Protein AF-A0A937UTB2-F1 (afdb_monomer)

Foldseek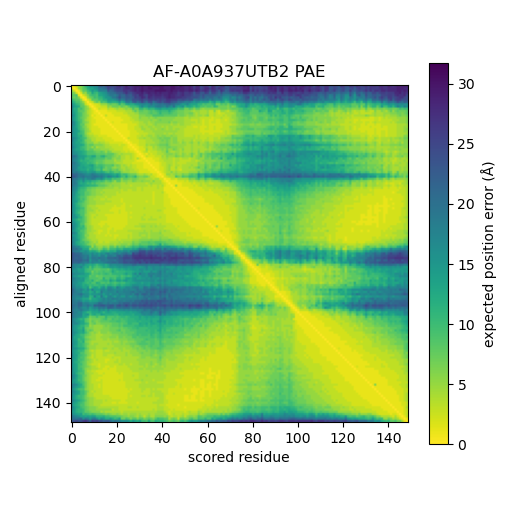 3Di:
DDDPVPVCPVVLLVVLVVLLVVLVVVVVVCVVLLVVCVVPPDPLSVLLVVLLVLLVVLSVQLVQLSCQLVPDDDPDPDDQCPDPVNVVPDDPCCSVPVDDPVVVVVSVVVVVVVVVVSNVRSVRSNVSNVVSSVSSVVSVVSSVVSRDD

Organism: NCBI:txid1836974

Mean predicted aligned error: 8.32 Å

Structure (mmCIF, N/CA/C/O backbone):
data_AF-A0A937UTB2-F1
#
_entry.id   AF-A0A937UTB2-F1
#
loop_
_atom_site.group_PDB
_atom_site.id
_atom_site.type_symbol
_atom_site.label_atom_id
_atom_site.label_alt_id
_atom_site.label_comp_id
_atom_site.label_asym_id
_atom_site.label_entity_id
_atom_site.label_seq_id
_atom_site.pdbx_PDB_ins_code
_atom_site.Cartn_x
_atom_site.Cartn_y
_atom_site.Cartn_z
_atom_site.occupancy
_atom_site.B_iso_or_equiv
_atom_site.auth_seq_id
_atom_site.auth_comp_id
_atom_site.auth_asym_id
_atom_site.auth_atom_id
_atom_site.pdbx_PDB_model_num
ATOM 1 N N . MET A 1 1 ? 5.999 21.153 -22.966 1.00 41.19 1 MET A N 1
ATOM 2 C CA . MET A 1 1 ? 5.443 21.098 -21.594 1.00 41.19 1 MET A CA 1
ATOM 3 C C . MET A 1 1 ? 4.933 19.689 -21.330 1.00 41.19 1 MET A C 1
ATOM 5 O O . MET A 1 1 ? 3.770 19.399 -21.570 1.00 41.19 1 MET A O 1
ATOM 9 N N . VAL A 1 2 ? 5.820 18.783 -20.927 1.00 47.12 2 VAL A N 1
ATOM 10 C CA . VAL A 1 2 ? 5.476 17.403 -20.556 1.00 47.12 2 VAL A CA 1
ATOM 11 C C . VAL A 1 2 ? 6.034 17.179 -19.151 1.00 47.12 2 VAL A C 1
ATOM 13 O O . VAL A 1 2 ? 7.143 17.617 -18.878 1.00 47.12 2 VAL A O 1
ATOM 16 N N . SER A 1 3 ? 5.262 16.497 -18.303 1.00 50.16 3 SER A N 1
ATOM 17 C CA . SER A 1 3 ? 5.629 16.004 -16.962 1.00 50.16 3 SER A CA 1
ATOM 18 C C . SER A 1 3 ? 5.428 16.936 -15.757 1.00 50.16 3 SER A C 1
ATOM 20 O O . SER A 1 3 ? 6.369 17.308 -15.080 1.00 50.16 3 SER A O 1
ATOM 22 N N . SER A 1 4 ? 4.175 17.240 -15.399 1.00 52.47 4 SER A N 1
ATOM 23 C CA . SER A 1 4 ? 3.817 17.479 -13.980 1.00 52.47 4 SER A CA 1
ATOM 24 C C . SER A 1 4 ? 3.006 16.327 -13.368 1.00 52.47 4 SER A C 1
ATOM 26 O O . SER A 1 4 ? 2.819 16.252 -12.156 1.00 52.47 4 SER A O 1
ATOM 28 N N . ARG A 1 5 ? 2.508 15.396 -14.199 1.00 49.31 5 ARG A N 1
ATOM 29 C CA . ARG A 1 5 ? 1.687 14.254 -13.751 1.00 49.31 5 ARG A CA 1
ATOM 30 C C . ARG A 1 5 ? 2.495 13.008 -13.393 1.00 49.31 5 ARG A C 1
ATOM 32 O O . ARG A 1 5 ? 1.978 12.192 -12.634 1.00 49.31 5 ARG A O 1
ATOM 39 N N . ILE A 1 6 ? 3.702 12.847 -13.940 1.00 47.97 6 ILE A N 1
ATOM 40 C CA . ILE A 1 6 ? 4.529 11.643 -13.745 1.00 47.97 6 ILE A CA 1
ATOM 41 C C . ILE A 1 6 ? 5.389 11.781 -12.478 1.00 47.97 6 ILE A C 1
ATOM 43 O O . ILE A 1 6 ? 5.439 10.842 -11.689 1.00 47.97 6 ILE A O 1
ATOM 47 N N . ASP A 1 7 ? 5.907 12.978 -12.192 1.00 52.69 7 ASP A N 1
ATOM 48 C CA . ASP A 1 7 ? 6.768 13.257 -11.025 1.00 52.69 7 ASP A CA 1
ATOM 49 C C . ASP A 1 7 ? 6.075 13.069 -9.664 1.00 52.69 7 ASP A C 1
ATOM 51 O O . ASP A 1 7 ? 6.722 12.963 -8.628 1.00 52.69 7 ASP A O 1
ATOM 55 N N . ASN A 1 8 ? 4.743 12.984 -9.641 1.00 62.59 8 ASN A N 1
ATOM 56 C CA . ASN A 1 8 ? 3.974 12.923 -8.400 1.00 62.59 8 ASN A CA 1
ATOM 57 C C . ASN A 1 8 ? 3.487 11.504 -8.044 1.00 62.59 8 ASN A C 1
ATOM 59 O O . ASN A 1 8 ? 2.707 11.335 -7.108 1.00 62.59 8 ASN A O 1
ATOM 63 N N . ALA A 1 9 ? 3.874 10.470 -8.801 1.00 64.31 9 ALA A N 1
ATOM 64 C CA . ALA A 1 9 ? 3.489 9.092 -8.482 1.00 64.31 9 ALA A CA 1
ATOM 65 C C . ALA A 1 9 ? 4.238 8.576 -7.243 1.00 64.31 9 ALA A C 1
ATOM 67 O O . ALA A 1 9 ? 3.599 8.123 -6.292 1.00 64.31 9 ALA A O 1
ATOM 68 N N . ASP A 1 10 ? 5.564 8.727 -7.215 1.00 73.12 10 ASP A N 1
ATOM 69 C CA . ASP A 1 10 ? 6.387 8.332 -6.066 1.00 73.12 10 ASP A CA 1
ATOM 70 C C . ASP A 1 10 ? 6.099 9.220 -4.842 1.00 73.12 10 ASP A C 1
ATOM 72 O O . ASP A 1 10 ? 6.013 8.723 -3.719 1.00 73.12 10 ASP A O 1
ATOM 76 N N . GLY A 1 11 ? 5.798 10.507 -5.063 1.00 77.88 11 GLY A N 1
ATOM 77 C CA . GLY A 1 11 ? 5.336 11.428 -4.018 1.00 77.88 11 GLY A CA 1
ATOM 78 C C . GLY A 1 11 ? 4.030 10.981 -3.350 1.00 77.88 11 GLY A C 1
ATOM 79 O O . GLY A 1 11 ? 3.950 10.926 -2.124 1.00 77.88 11 GLY A O 1
ATOM 80 N N . LYS A 1 12 ? 3.015 10.576 -4.128 1.00 81.94 12 LYS A N 1
ATOM 81 C CA . LYS A 1 12 ? 1.740 10.060 -3.585 1.00 81.94 12 LYS A CA 1
ATOM 82 C C . LYS A 1 12 ? 1.921 8.791 -2.759 1.00 81.94 12 LYS A C 1
ATOM 84 O O . LYS A 1 12 ? 1.250 8.627 -1.742 1.00 81.94 12 LYS A O 1
ATOM 89 N N . VAL A 1 13 ? 2.811 7.897 -3.190 1.00 83.75 13 VAL A N 1
ATOM 90 C CA . VAL A 1 13 ? 3.131 6.670 -2.449 1.00 83.75 13 VAL A CA 1
ATOM 91 C C . VAL A 1 13 ? 3.845 7.009 -1.138 1.00 83.75 13 VAL A C 1
ATOM 93 O O . VAL A 1 13 ? 3.484 6.459 -0.100 1.00 83.75 13 VAL A O 1
ATOM 96 N N . GLY A 1 14 ? 4.784 7.960 -1.159 1.00 85.62 14 GLY A N 1
ATOM 97 C CA . GLY A 1 14 ? 5.457 8.461 0.042 1.00 85.62 14 GLY A CA 1
ATOM 98 C C . GLY A 1 14 ? 4.496 9.109 1.043 1.00 85.62 14 GLY A C 1
ATOM 99 O O . GLY A 1 14 ? 4.521 8.767 2.223 1.00 85.62 14 GLY A O 1
ATOM 100 N N . ILE A 1 15 ? 3.591 9.975 0.571 1.00 88.81 15 ILE A N 1
ATOM 101 C CA . ILE A 1 15 ? 2.553 10.610 1.404 1.00 88.81 15 ILE A CA 1
ATOM 102 C C . ILE A 1 15 ? 1.642 9.553 2.034 1.00 88.81 15 ILE A C 1
ATOM 104 O O . ILE A 1 15 ? 1.356 9.623 3.228 1.00 88.81 15 ILE A O 1
ATOM 108 N N . LEU A 1 16 ? 1.210 8.552 1.259 1.00 89.50 16 LEU A N 1
ATOM 109 C CA . LEU A 1 16 ? 0.394 7.459 1.787 1.00 89.50 16 LEU A CA 1
ATOM 110 C C . LEU A 1 16 ? 1.158 6.654 2.847 1.00 89.50 16 LEU A C 1
ATOM 112 O O . LEU A 1 16 ? 0.596 6.346 3.892 1.00 89.50 16 LEU A O 1
ATOM 116 N N . GLY A 1 17 ? 2.439 6.357 2.615 1.00 90.25 17 GLY A N 1
ATOM 117 C CA . GLY A 1 17 ? 3.294 5.693 3.600 1.00 90.25 17 GLY A CA 1
ATOM 118 C C . GLY A 1 17 ? 3.397 6.474 4.912 1.00 90.25 17 GLY A C 1
ATOM 119 O O . GLY A 1 17 ? 3.204 5.899 5.981 1.00 90.25 17 GLY A O 1
ATOM 120 N N . ALA A 1 18 ? 3.616 7.789 4.835 1.00 91.31 18 ALA A N 1
ATOM 121 C CA . ALA A 1 18 ? 3.650 8.660 6.008 1.00 91.31 18 ALA A CA 1
ATOM 122 C C . ALA A 1 18 ? 2.305 8.676 6.755 1.00 91.31 18 ALA A C 1
ATOM 124 O O . ALA A 1 18 ? 2.277 8.544 7.977 1.00 91.31 18 ALA A O 1
ATOM 125 N N . ALA A 1 19 ? 1.185 8.763 6.032 1.00 90.56 19 ALA A N 1
ATOM 126 C CA . ALA A 1 19 ? -0.148 8.727 6.629 1.00 90.56 19 ALA A CA 1
ATOM 127 C C . ALA A 1 19 ? -0.420 7.404 7.368 1.00 90.56 19 ALA A C 1
ATOM 129 O O . ALA A 1 19 ? -0.928 7.423 8.488 1.00 90.56 19 ALA A O 1
ATOM 130 N N . LEU A 1 20 ? -0.042 6.259 6.786 1.00 90.56 20 LEU A N 1
ATOM 131 C CA . LEU A 1 20 ? -0.187 4.951 7.437 1.00 90.56 20 LEU A CA 1
ATOM 132 C C . LEU A 1 20 ? 0.692 4.832 8.692 1.00 90.56 20 LEU A C 1
ATOM 134 O O . LEU A 1 20 ? 0.248 4.268 9.691 1.00 90.56 20 LEU A O 1
ATOM 138 N N . ALA A 1 21 ? 1.907 5.388 8.668 1.00 90.12 21 ALA A N 1
ATOM 139 C CA . ALA A 1 21 ? 2.790 5.410 9.833 1.00 90.12 21 ALA A CA 1
ATOM 140 C C . ALA A 1 21 ? 2.202 6.248 10.981 1.00 90.12 21 ALA A C 1
ATOM 142 O O . A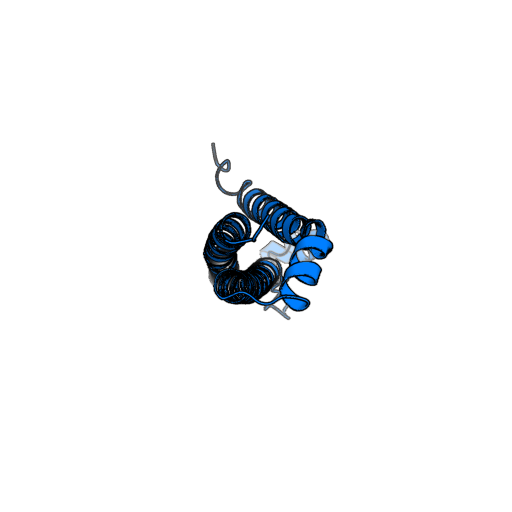LA A 1 21 ? 2.217 5.808 12.130 1.00 90.12 21 ALA A O 1
ATOM 143 N N . ILE A 1 22 ? 1.627 7.416 10.668 1.00 91.62 22 ILE A N 1
ATOM 144 C CA . ILE A 1 22 ? 0.931 8.257 11.651 1.00 91.62 22 ILE A CA 1
ATOM 145 C C . ILE A 1 22 ? -0.261 7.500 12.246 1.00 91.62 22 ILE A C 1
ATOM 147 O O . ILE A 1 22 ? -0.385 7.437 13.467 1.00 91.62 22 ILE A O 1
ATOM 151 N N . LEU A 1 23 ? -1.096 6.873 11.408 1.00 88.44 23 LEU A N 1
ATOM 152 C CA . LEU A 1 23 ? -2.236 6.074 11.870 1.00 88.44 23 LEU A CA 1
ATOM 153 C C . LEU A 1 23 ? -1.794 4.960 12.829 1.00 88.44 23 LEU A C 1
ATOM 155 O O . LEU A 1 23 ? -2.348 4.843 13.919 1.00 88.44 23 LEU A O 1
ATOM 159 N N . GLY A 1 24 ? -0.756 4.197 12.479 1.00 85.25 24 GLY A N 1
ATOM 160 C CA . GLY A 1 24 ? -0.199 3.176 13.371 1.00 85.25 24 GLY A CA 1
ATOM 161 C C . GLY A 1 24 ? 0.298 3.759 14.699 1.00 85.25 24 GLY A C 1
ATOM 162 O O . GLY A 1 24 ? -0.006 3.222 15.762 1.00 85.25 24 GLY A O 1
ATOM 163 N N . GLY A 1 25 ? 0.994 4.898 14.653 1.00 85.56 25 GLY A N 1
ATOM 164 C CA . GLY A 1 25 ? 1.480 5.594 15.845 1.00 85.56 25 GLY A CA 1
ATOM 165 C C . GLY A 1 25 ? 0.359 6.027 16.794 1.00 85.56 25 GLY A C 1
ATOM 166 O O . GLY A 1 25 ? 0.480 5.842 18.002 1.00 85.56 25 GLY A O 1
ATOM 167 N N . THR A 1 26 ? -0.760 6.536 16.264 1.00 82.12 26 THR A N 1
ATOM 168 C CA . THR A 1 26 ? -1.903 6.972 17.091 1.00 82.12 26 THR A CA 1
ATOM 169 C C . THR A 1 26 ? -2.575 5.840 17.870 1.00 82.12 26 THR A C 1
ATOM 171 O O . THR A 1 26 ? -3.132 6.079 18.935 1.00 82.12 26 THR A O 1
ATOM 174 N N . VAL A 1 27 ? -2.509 4.599 17.384 1.00 79.38 27 VAL A N 1
ATOM 175 C CA . VAL A 1 27 ? -3.046 3.439 18.113 1.00 79.38 27 VAL A CA 1
ATOM 176 C C . VAL A 1 27 ? -2.123 3.058 19.270 1.00 79.38 27 VAL A C 1
ATOM 178 O O . VAL A 1 27 ? -2.589 2.745 20.362 1.00 79.38 27 VAL A O 1
ATOM 181 N N . VAL A 1 28 ? -0.806 3.140 19.062 1.00 84.12 28 VAL A N 1
ATOM 182 C CA . VAL A 1 28 ? 0.197 2.826 20.093 1.00 84.12 28 VAL A CA 1
ATOM 183 C C . VAL A 1 28 ? 0.113 3.798 21.273 1.00 84.12 28 VAL A C 1
ATOM 185 O O . VAL A 1 28 ? 0.256 3.389 22.426 1.00 84.12 28 VAL A O 1
ATOM 188 N N . THR A 1 29 ? -0.184 5.077 21.027 1.00 86.12 29 THR A N 1
ATOM 189 C CA . THR A 1 29 ? -0.340 6.055 22.118 1.00 86.12 29 THR A CA 1
ATOM 190 C C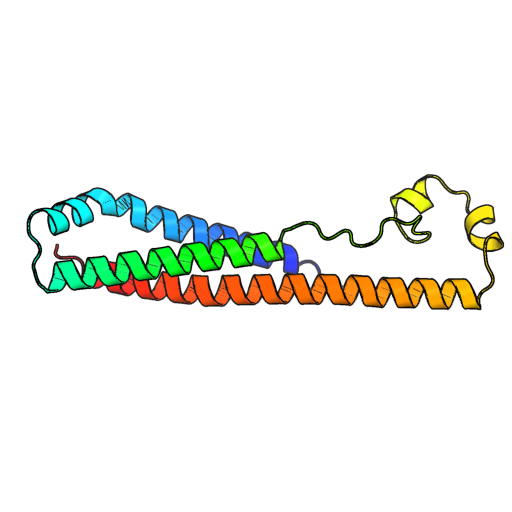 . THR A 1 29 ? -1.542 5.759 23.018 1.00 86.12 29 THR A C 1
ATOM 192 O O . THR A 1 29 ? -1.534 6.159 24.178 1.00 86.12 29 THR A O 1
ATOM 195 N N . LYS A 1 30 ? -2.530 4.995 22.536 1.00 83.31 30 LYS A N 1
ATOM 196 C CA . LYS A 1 30 ? -3.740 4.596 23.272 1.00 83.31 30 LYS A CA 1
ATOM 197 C C . LYS A 1 30 ? -3.603 3.290 24.067 1.00 83.31 30 LYS A C 1
ATOM 199 O O . LYS A 1 30 ? -4.594 2.806 24.607 1.00 83.31 30 LYS A O 1
ATOM 204 N N . HIS A 1 31 ? -2.396 2.726 24.182 1.00 82.88 31 HIS A N 1
ATOM 205 C CA . HIS A 1 31 ? -2.167 1.428 24.836 1.00 82.88 31 HIS A CA 1
ATOM 206 C C . HIS A 1 31 ? -2.730 1.331 26.267 1.00 82.88 31 HIS A C 1
ATOM 208 O O . HIS A 1 31 ? -3.331 0.316 26.603 1.00 82.88 31 HIS A O 1
ATOM 214 N N . GLY A 1 32 ? -2.591 2.377 27.091 1.0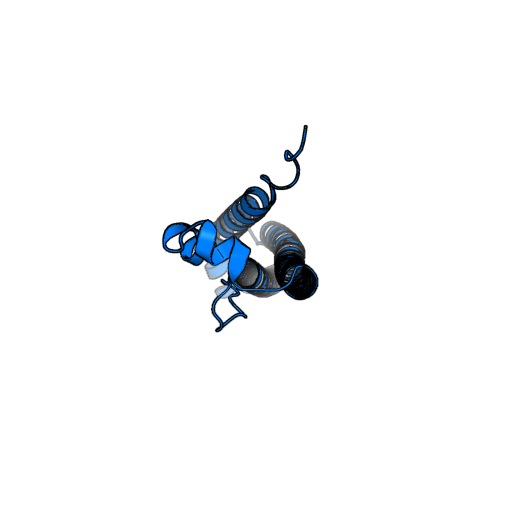0 81.44 32 GLY A N 1
ATOM 215 C CA . GLY A 1 32 ? -3.073 2.360 28.477 1.00 81.44 32 GLY A CA 1
ATOM 216 C C . GLY A 1 32 ? -4.601 2.323 28.588 1.00 81.44 32 GLY A C 1
ATOM 217 O O . GLY A 1 32 ? -5.149 1.606 29.419 1.00 81.44 32 GLY A O 1
ATOM 218 N N . GLU A 1 33 ? -5.299 3.039 27.703 1.00 81.81 33 GLU A N 1
ATOM 219 C CA . GLU A 1 33 ? -6.767 3.034 27.643 1.00 81.81 33 GLU A CA 1
ATOM 220 C C . GLU A 1 33 ? -7.287 1.671 27.139 1.00 81.81 33 GLU A C 1
ATOM 222 O O . GLU A 1 33 ? -8.280 1.146 27.637 1.00 81.81 33 GLU A O 1
ATOM 227 N N . VAL A 1 34 ? -6.568 1.041 26.203 1.00 83.12 34 VAL A N 1
ATOM 228 C CA . VAL A 1 34 ? -6.858 -0.328 25.748 1.00 83.12 34 VAL A CA 1
ATOM 229 C C . VAL A 1 34 ? -6.660 -1.341 26.877 1.00 83.12 34 VAL A C 1
ATOM 231 O O . VAL A 1 34 ? -7.502 -2.218 27.066 1.00 83.12 34 VAL A O 1
ATOM 234 N N . GLU A 1 35 ? -5.585 -1.218 27.657 1.00 84.38 35 GLU A N 1
ATOM 235 C CA . GLU A 1 35 ? -5.326 -2.091 28.805 1.00 84.38 35 GLU A CA 1
ATOM 236 C C . GLU A 1 35 ? -6.424 -1.971 29.873 1.00 84.38 35 GLU A C 1
ATOM 238 O O . GLU A 1 35 ? -6.850 -2.979 30.437 1.00 84.38 35 GLU A O 1
ATOM 243 N N . ALA A 1 36 ? -6.942 -0.761 30.104 1.00 81.44 36 ALA A N 1
ATOM 244 C CA . ALA A 1 36 ? -8.066 -0.539 31.009 1.00 81.44 36 ALA A CA 1
ATOM 245 C C . ALA A 1 36 ? -9.335 -1.279 30.548 1.00 81.44 36 ALA A C 1
ATOM 247 O O . ALA A 1 36 ? -9.984 -1.944 31.355 1.00 81.44 36 ALA A O 1
ATOM 248 N N . VAL A 1 37 ? -9.642 -1.254 29.245 1.00 84.88 37 VAL A N 1
ATOM 249 C CA . VAL A 1 37 ? -10.781 -1.989 28.666 1.00 84.88 37 VAL A CA 1
ATOM 250 C C . VAL A 1 37 ? -10.630 -3.506 28.811 1.00 84.88 37 VAL A C 1
ATOM 252 O O . VAL A 1 37 ? -11.620 -4.205 29.012 1.00 84.88 37 VAL A O 1
ATOM 255 N N . PHE A 1 38 ? -9.406 -4.035 28.736 1.00 83.25 38 PHE A N 1
ATOM 256 C CA . PHE A 1 38 ? -9.161 -5.460 28.975 1.00 83.25 38 PHE A CA 1
ATOM 257 C C . PHE A 1 38 ? -9.390 -5.875 30.433 1.00 83.25 38 PHE A C 1
ATOM 259 O O . PHE A 1 38 ? -9.730 -7.032 30.681 1.00 83.25 38 PHE A O 1
ATOM 266 N N . ARG A 1 39 ? -9.201 -4.959 31.391 1.00 83.69 39 ARG A N 1
ATOM 267 C CA . ARG A 1 39 ? -9.412 -5.225 32.823 1.00 83.69 39 ARG A CA 1
ATOM 268 C C . ARG A 1 39 ? -10.887 -5.169 33.221 1.00 83.69 39 ARG A C 1
ATOM 270 O O . ARG A 1 39 ? -11.290 -5.964 34.063 1.00 83.69 39 ARG A O 1
ATOM 277 N N . ASP A 1 40 ? -11.671 -4.279 32.613 1.00 80.94 40 ASP A N 1
ATOM 278 C CA . ASP A 1 40 ? -13.119 -4.176 32.841 1.00 80.94 40 ASP A CA 1
ATOM 279 C C . ASP A 1 40 ? -13.897 -4.060 31.512 1.00 80.94 40 ASP A C 1
ATOM 281 O O . ASP A 1 40 ? -14.184 -2.959 31.019 1.00 80.94 40 ASP A O 1
ATOM 285 N N . PRO A 1 41 ? -14.206 -5.202 30.869 1.00 78.38 41 PRO A N 1
ATOM 286 C CA . PRO A 1 41 ? -14.813 -5.208 29.548 1.00 78.38 41 PRO A CA 1
ATOM 287 C C . PRO A 1 41 ? -16.325 -4.948 29.618 1.00 78.38 41 PRO A C 1
ATOM 289 O O . PRO A 1 41 ? -17.146 -5.864 29.659 1.00 78.38 41 PRO A O 1
ATOM 292 N N . GLY A 1 42 ? -16.716 -3.677 29.529 1.00 85.19 42 GLY A N 1
ATOM 293 C CA . GLY A 1 42 ? -18.089 -3.294 29.182 1.00 85.19 42 GLY A CA 1
ATOM 294 C C . GLY A 1 42 ? -18.414 -3.554 27.701 1.00 85.19 42 GLY A C 1
ATOM 295 O O . GLY A 1 42 ? -17.520 -3.607 26.857 1.00 85.19 42 GLY A O 1
ATOM 296 N N . VAL A 1 43 ? -19.703 -3.629 27.334 1.00 86.25 43 VAL A N 1
ATOM 297 C CA . VAL A 1 43 ? -20.163 -3.837 25.934 1.00 86.25 43 VAL A CA 1
ATOM 298 C C . VAL A 1 43 ? -19.532 -2.832 24.961 1.00 86.25 43 VAL A C 1
ATOM 300 O O . VAL A 1 43 ? -19.099 -3.189 23.866 1.00 86.25 43 VAL A O 1
ATOM 303 N N . ARG A 1 44 ? -19.430 -1.568 25.385 1.00 85.38 44 ARG A N 1
ATOM 304 C CA . ARG A 1 44 ? -18.782 -0.494 24.623 1.00 85.38 44 ARG A CA 1
ATOM 305 C C . ARG A 1 44 ? -17.274 -0.727 24.452 1.00 85.38 44 ARG A C 1
ATOM 307 O O . ARG A 1 44 ? -16.745 -0.481 23.373 1.00 85.38 44 ARG A O 1
ATOM 314 N N . GLY A 1 45 ? -16.607 -1.248 25.481 1.00 85.94 45 GLY A N 1
ATOM 315 C CA . GLY A 1 45 ? -15.195 -1.622 25.434 1.00 85.94 45 GLY A CA 1
ATOM 316 C C . GLY A 1 45 ? -14.931 -2.788 24.479 1.00 85.94 45 GLY A C 1
ATOM 317 O O . GLY A 1 45 ? -14.036 -2.707 23.641 1.00 85.94 45 GLY A O 1
ATOM 318 N N . ILE A 1 46 ? -15.774 -3.825 24.515 1.00 87.81 46 ILE A N 1
ATOM 319 C CA . ILE A 1 46 ? -15.703 -4.951 23.569 1.00 87.81 46 ILE A CA 1
ATOM 320 C C . ILE A 1 46 ? -15.871 -4.451 22.129 1.00 87.81 46 ILE A C 1
ATOM 322 O O . ILE A 1 46 ? -15.081 -4.812 21.257 1.00 87.81 46 ILE A O 1
ATOM 326 N N . ALA A 1 47 ? -16.855 -3.580 21.872 1.00 89.12 47 ALA A N 1
ATOM 327 C CA . ALA A 1 47 ? -17.046 -2.989 20.549 1.00 89.12 47 ALA A CA 1
ATOM 328 C C . ALA A 1 47 ? -15.805 -2.202 20.091 1.00 89.12 47 ALA A C 1
ATOM 330 O O . ALA A 1 47 ? -15.358 -2.368 18.956 1.00 89.12 47 ALA A O 1
ATOM 331 N N . ALA A 1 48 ? -15.202 -1.408 20.982 1.00 88.62 48 ALA A N 1
ATOM 332 C CA . ALA A 1 48 ? -13.975 -0.675 20.691 1.00 88.62 48 ALA A CA 1
ATOM 333 C C . ALA A 1 48 ? -12.816 -1.616 20.318 1.00 88.62 48 ALA A C 1
ATOM 335 O O . ALA A 1 48 ? -12.147 -1.389 19.310 1.00 88.62 48 ALA A O 1
ATOM 336 N N . LEU A 1 49 ? -12.617 -2.714 21.056 1.00 88.81 49 LEU A N 1
ATOM 337 C CA . LEU A 1 49 ? -11.589 -3.713 20.742 1.00 88.81 49 LEU A CA 1
ATOM 338 C C . LEU A 1 49 ? -11.808 -4.370 19.373 1.00 88.81 49 LEU A C 1
ATOM 340 O O . LEU A 1 49 ? -10.846 -4.577 18.634 1.00 88.81 49 LEU A O 1
ATOM 344 N N . VAL A 1 50 ? -13.060 -4.653 19.000 1.00 91.94 50 VAL A N 1
ATOM 345 C CA . VAL A 1 50 ? -13.392 -5.191 17.671 1.00 91.94 50 VAL A CA 1
ATOM 346 C C . VAL A 1 50 ? -13.023 -4.194 16.570 1.00 91.94 50 VAL A C 1
ATOM 348 O O . VAL A 1 50 ? -12.387 -4.581 15.587 1.00 91.94 50 VAL A O 1
ATOM 351 N N . PHE A 1 51 ? -13.354 -2.909 16.734 1.00 92.12 51 PHE A N 1
ATOM 352 C CA . PHE A 1 51 ? -12.969 -1.872 15.771 1.00 92.12 51 PHE A CA 1
ATOM 353 C C . PHE A 1 51 ? -11.453 -1.670 15.702 1.00 92.12 51 PHE A C 1
ATOM 355 O O . PHE A 1 51 ? -10.917 -1.522 14.604 1.00 92.12 51 PHE A O 1
ATOM 362 N N . ALA A 1 52 ? -10.752 -1.731 16.837 1.00 90.06 52 ALA A N 1
ATOM 363 C CA . ALA A 1 52 ? -9.293 -1.671 16.879 1.00 90.06 52 ALA A CA 1
ATOM 364 C C . ALA A 1 52 ? -8.665 -2.845 16.118 1.00 90.06 52 ALA A C 1
ATOM 366 O O . ALA A 1 52 ? -7.818 -2.636 15.250 1.00 90.06 52 ALA A O 1
ATOM 367 N N . ALA A 1 53 ? -9.114 -4.073 16.387 1.00 91.38 53 ALA A N 1
ATOM 368 C CA . ALA A 1 53 ? -8.621 -5.271 15.717 1.00 91.38 53 ALA A CA 1
ATOM 369 C C . ALA A 1 53 ? -8.884 -5.220 14.204 1.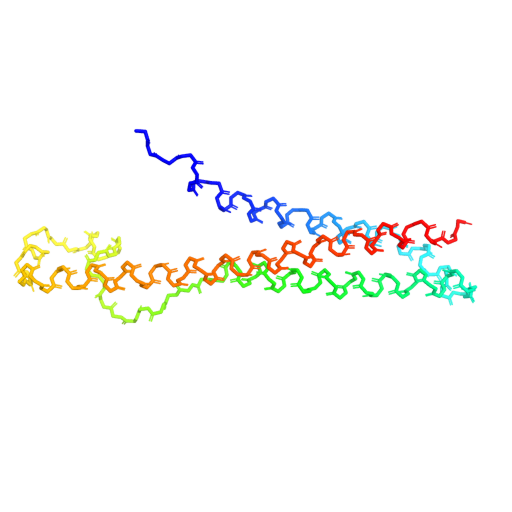00 91.38 53 ALA A C 1
ATOM 371 O O . ALA A 1 53 ? -7.974 -5.453 13.407 1.00 91.38 53 ALA A O 1
ATOM 372 N N . ALA A 1 54 ? -10.099 -4.843 13.794 1.00 94.88 54 ALA A N 1
ATOM 373 C CA . ALA A 1 54 ? -10.439 -4.664 12.386 1.00 94.88 54 ALA A CA 1
ATOM 374 C C . ALA A 1 54 ? -9.585 -3.567 11.723 1.00 94.88 54 ALA A C 1
ATOM 376 O O . ALA A 1 54 ? -9.099 -3.751 10.605 1.00 94.88 54 ALA A O 1
ATOM 377 N N . GLY A 1 55 ? -9.361 -2.447 12.419 1.00 93.31 55 GLY A N 1
ATOM 378 C CA . GLY A 1 55 ? -8.511 -1.349 11.960 1.00 93.31 55 GLY A CA 1
ATOM 379 C C . GLY A 1 55 ? -7.061 -1.786 11.763 1.00 93.31 55 GLY A C 1
ATOM 380 O O . GLY A 1 55 ? -6.465 -1.477 10.733 1.00 93.31 55 GLY A O 1
ATOM 381 N N . MET A 1 56 ? -6.518 -2.585 12.685 1.00 92.69 56 MET A N 1
ATOM 382 C CA . MET A 1 56 ? -5.174 -3.161 12.575 1.00 92.69 56 MET A CA 1
ATOM 383 C C . MET A 1 56 ? -5.052 -4.116 11.386 1.00 92.69 56 MET A C 1
ATOM 385 O O . MET A 1 56 ? -4.076 -4.045 10.641 1.00 92.69 56 MET A O 1
ATOM 389 N N . VAL A 1 57 ? -6.054 -4.967 11.149 1.00 95.50 57 VAL A N 1
ATOM 390 C CA . VAL A 1 57 ? -6.083 -5.835 9.961 1.00 95.50 57 VAL A CA 1
ATOM 391 C C . VAL A 1 57 ? -6.096 -4.995 8.682 1.00 95.50 57 VAL A C 1
ATOM 393 O O . VAL A 1 57 ? -5.299 -5.245 7.776 1.00 95.50 57 VAL A O 1
ATOM 396 N N . ALA A 1 58 ? -6.943 -3.966 8.612 1.00 94.50 58 ALA A N 1
ATOM 397 C CA . ALA A 1 58 ? -6.992 -3.059 7.470 1.00 94.50 58 ALA A CA 1
ATOM 398 C C . ALA A 1 58 ? -5.658 -2.316 7.264 1.00 94.50 58 ALA A C 1
ATOM 400 O O . ALA A 1 58 ? -5.192 -2.196 6.130 1.00 94.50 58 ALA A O 1
ATOM 401 N N . LEU A 1 59 ? -4.996 -1.893 8.344 1.00 92.94 59 LEU A N 1
ATOM 402 C CA . LEU A 1 59 ? -3.679 -1.256 8.302 1.00 92.94 59 LEU A CA 1
ATOM 403 C C . LEU A 1 59 ? -2.607 -2.211 7.749 1.00 92.94 59 LEU A C 1
ATOM 405 O O . LEU A 1 59 ? -1.823 -1.821 6.883 1.00 92.94 59 LEU A O 1
ATOM 409 N N . CYS A 1 60 ? -2.613 -3.480 8.168 1.00 94.94 60 CYS A N 1
ATOM 410 C CA . CYS A 1 60 ? -1.728 -4.513 7.625 1.00 94.94 60 CYS A CA 1
ATOM 411 C C . CYS A 1 60 ? -1.968 -4.747 6.127 1.00 94.94 60 CYS A C 1
ATOM 413 O O . CYS A 1 60 ? -1.015 -4.782 5.346 1.00 94.94 60 CYS A O 1
ATOM 415 N N . VAL A 1 61 ? -3.232 -4.846 5.696 1.00 96.19 61 VAL A N 1
ATOM 416 C CA . VAL A 1 61 ? -3.585 -4.956 4.269 1.00 96.19 61 VAL A CA 1
ATOM 417 C C . VAL A 1 61 ? -3.092 -3.731 3.494 1.00 96.19 61 VAL A C 1
ATOM 419 O O . VAL A 1 61 ? -2.573 -3.872 2.383 1.00 96.19 61 VAL A O 1
ATOM 422 N N . ALA A 1 62 ? -3.186 -2.537 4.086 1.00 93.81 62 ALA A N 1
ATOM 423 C CA . ALA A 1 62 ? -2.673 -1.318 3.479 1.00 93.81 62 ALA A CA 1
ATOM 424 C C . ALA A 1 62 ? -1.148 -1.373 3.294 1.00 93.81 62 ALA A C 1
ATOM 426 O O . ALA A 1 62 ? -0.645 -1.059 2.213 1.00 93.81 62 ALA A O 1
ATOM 427 N N . GLY A 1 63 ? -0.428 -1.859 4.310 1.00 91.81 63 GLY A N 1
ATOM 428 C CA . GLY A 1 63 ? 1.013 -2.104 4.262 1.00 91.81 63 GLY A CA 1
ATOM 429 C C . GLY A 1 63 ? 1.416 -3.102 3.172 1.00 91.81 63 GLY A C 1
ATOM 430 O O . GLY A 1 63 ? 2.345 -2.838 2.410 1.00 91.81 63 GLY A O 1
ATOM 431 N N . VAL A 1 64 ? 0.677 -4.206 3.017 1.00 94.00 64 VAL A N 1
ATOM 432 C CA . VAL A 1 64 ? 0.900 -5.187 1.936 1.00 94.00 64 VAL A CA 1
ATOM 433 C C . VAL A 1 64 ? 0.675 -4.560 0.557 1.00 94.00 64 VAL A C 1
ATOM 435 O O . VAL A 1 64 ? 1.461 -4.793 -0.368 1.00 94.00 64 VAL A O 1
ATOM 438 N N . GLY A 1 65 ? -0.371 -3.743 0.405 1.00 91.50 65 GLY A N 1
ATOM 439 C CA . GLY A 1 65 ? -0.620 -2.983 -0.820 1.00 91.50 65 GLY A CA 1
ATOM 440 C C . GLY A 1 65 ? 0.523 -2.020 -1.143 1.00 91.50 65 GLY A C 1
ATOM 441 O O . GLY A 1 65 ? 1.000 -1.982 -2.280 1.00 91.50 65 GLY A O 1
ATOM 442 N N . LEU A 1 66 ? 1.021 -1.306 -0.129 1.00 91.44 66 LEU A N 1
ATOM 443 C CA . LEU A 1 66 ? 2.109 -0.342 -0.266 1.00 91.44 66 LEU A CA 1
ATOM 444 C C . LEU A 1 66 ? 3.420 -1.036 -0.647 1.00 91.44 66 LEU A C 1
ATOM 446 O O . LEU A 1 66 ? 4.070 -0.646 -1.616 1.00 91.44 66 LEU A O 1
ATOM 450 N N . TYR A 1 67 ? 3.763 -2.124 0.043 1.00 91.50 67 TYR A N 1
ATOM 451 C CA . TYR A 1 67 ? 4.909 -2.960 -0.305 1.00 91.50 67 TYR A CA 1
ATOM 452 C C . TYR A 1 67 ? 4.791 -3.488 -1.737 1.00 91.50 67 TYR A C 1
ATOM 454 O O . TYR A 1 67 ? 5.739 -3.413 -2.515 1.00 91.50 67 TYR A O 1
ATOM 462 N N . SER A 1 68 ? 3.606 -3.956 -2.134 1.00 88.62 68 SER A N 1
ATOM 463 C CA . SER A 1 68 ? 3.359 -4.415 -3.501 1.00 88.62 68 SER A CA 1
ATOM 464 C C . SER A 1 68 ? 3.528 -3.296 -4.530 1.00 88.62 68 SER A C 1
ATOM 466 O O . SER A 1 68 ? 3.968 -3.569 -5.647 1.00 88.62 68 SER A O 1
ATOM 468 N N . ALA A 1 69 ? 3.214 -2.045 -4.195 1.00 87.69 69 ALA A N 1
ATOM 469 C CA . ALA A 1 69 ? 3.454 -0.901 -5.073 1.00 87.69 69 ALA A CA 1
ATOM 470 C C . ALA A 1 69 ? 4.954 -0.576 -5.211 1.00 87.69 69 ALA A C 1
ATOM 472 O O . ALA A 1 69 ? 5.410 -0.243 -6.305 1.00 87.69 69 ALA A O 1
ATOM 473 N N . LEU A 1 70 ? 5.721 -0.733 -4.129 1.00 86.62 70 LEU A N 1
ATOM 474 C CA . LEU A 1 70 ? 7.143 -0.382 -4.059 1.00 86.62 70 LEU A CA 1
ATOM 475 C C . LEU A 1 70 ? 8.091 -1.499 -4.506 1.00 86.62 70 LEU A C 1
ATOM 477 O O . LEU A 1 70 ? 9.201 -1.207 -4.949 1.00 86.62 70 LEU A O 1
ATOM 481 N N . LYS A 1 71 ? 7.670 -2.767 -4.418 1.00 87.44 71 LYS A N 1
ATOM 482 C CA . LYS A 1 71 ? 8.513 -3.925 -4.733 1.00 87.44 71 LYS A CA 1
ATOM 483 C C . LYS A 1 71 ? 9.139 -3.770 -6.130 1.00 87.44 71 LYS A C 1
ATOM 485 O O . LYS A 1 71 ? 8.386 -3.672 -7.113 1.00 87.44 71 LYS A O 1
ATOM 490 N N . PRO A 1 72 ? 10.484 -3.797 -6.239 1.00 78.94 72 PRO A N 1
ATOM 491 C CA . PRO A 1 72 ? 11.169 -3.789 -7.523 1.00 78.94 72 PRO A CA 1
ATOM 492 C C . PRO A 1 72 ? 10.681 -4.947 -8.394 1.00 78.94 72 PRO A C 1
ATOM 494 O O . PRO A 1 72 ? 10.608 -6.094 -7.951 1.00 78.94 72 PRO A O 1
ATOM 497 N N . ARG A 1 73 ? 10.307 -4.640 -9.637 1.00 78.00 73 ARG A N 1
ATOM 498 C CA . ARG A 1 73 ? 9.902 -5.630 -10.637 1.00 78.00 73 ARG A CA 1
ATOM 499 C C . ARG A 1 73 ? 10.855 -5.519 -11.812 1.00 78.00 73 ARG A C 1
ATOM 501 O O . ARG A 1 73 ? 10.739 -4.595 -12.608 1.00 78.00 73 ARG A O 1
ATOM 508 N N . THR A 1 74 ? 11.776 -6.465 -11.909 1.00 66.19 74 THR A N 1
ATOM 509 C CA . THR A 1 74 ? 12.693 -6.614 -13.042 1.00 66.19 74 THR A CA 1
ATOM 510 C C . THR A 1 74 ? 12.400 -7.952 -13.719 1.00 66.19 74 THR A C 1
ATOM 512 O O . THR A 1 74 ? 13.071 -8.942 -13.440 1.00 66.19 74 THR A O 1
ATOM 515 N N . PRO A 1 75 ? 11.351 -8.036 -14.558 1.00 61.84 75 PRO A N 1
ATOM 516 C CA . PRO A 1 75 ? 11.001 -9.291 -15.223 1.00 61.84 75 PRO A CA 1
ATOM 517 C C . PRO A 1 75 ? 12.033 -9.710 -16.285 1.00 61.84 75 PRO A C 1
ATOM 519 O O . PRO A 1 75 ? 12.084 -10.878 -16.658 1.00 61.84 75 PRO A O 1
ATOM 522 N N . TYR A 1 76 ? 12.870 -8.786 -16.763 1.00 58.22 76 TYR A N 1
ATOM 523 C CA . TYR A 1 76 ? 13.784 -9.040 -17.871 1.00 58.22 76 TYR A CA 1
ATOM 524 C C . TYR A 1 76 ? 15.155 -9.528 -17.380 1.00 58.22 76 TYR A C 1
ATOM 526 O O . TYR A 1 76 ? 15.883 -8.781 -16.733 1.00 58.22 76 TYR A O 1
ATOM 534 N N . HIS A 1 77 ? 15.495 -10.777 -17.709 1.00 58.25 77 HIS A N 1
ATOM 535 C CA . HIS A 1 77 ? 16.799 -11.403 -17.430 1.00 58.25 77 HIS A CA 1
ATOM 536 C C . HIS A 1 77 ? 17.740 -11.383 -18.653 1.00 58.25 77 HIS A C 1
ATOM 538 O O . HIS A 1 77 ? 18.803 -11.995 -18.632 1.00 58.25 77 HIS A O 1
ATOM 544 N N . GLY A 1 78 ? 17.349 -10.698 -19.734 1.00 61.94 78 GLY A N 1
ATOM 545 C CA . GLY A 1 78 ? 18.156 -10.538 -20.943 1.00 61.94 78 GLY A CA 1
ATOM 546 C C . GLY A 1 78 ? 18.934 -9.220 -20.979 1.00 61.94 78 GLY A C 1
ATOM 547 O O . GLY A 1 78 ? 18.718 -8.309 -20.179 1.00 61.94 78 GLY A O 1
ATOM 548 N N . ARG A 1 79 ? 19.810 -9.084 -21.976 1.00 64.94 79 ARG A N 1
ATOM 549 C CA . ARG A 1 79 ? 20.482 -7.821 -22.310 1.00 64.94 79 ARG A CA 1
ATOM 550 C C . ARG A 1 79 ? 19.435 -6.871 -22.919 1.00 64.94 79 ARG A C 1
ATOM 552 O O . ARG A 1 79 ? 18.873 -7.184 -23.962 1.00 64.94 79 ARG A O 1
ATOM 559 N N . ASN A 1 80 ? 19.090 -5.780 -22.233 1.00 72.88 80 ASN A N 1
ATOM 560 C CA . ASN A 1 80 ? 18.132 -4.780 -22.722 1.00 72.88 80 ASN A CA 1
ATOM 561 C C . ASN A 1 80 ? 18.908 -3.655 -23.418 1.00 72.88 80 ASN A C 1
ATOM 563 O O . ASN A 1 80 ? 19.603 -2.907 -22.738 1.00 72.88 80 ASN A O 1
ATOM 567 N N . ARG A 1 81 ? 18.754 -3.491 -24.740 1.00 77.31 81 ARG A N 1
ATOM 568 C CA . ARG A 1 81 ? 19.525 -2.478 -25.482 1.00 77.31 81 ARG A CA 1
ATOM 569 C C . ARG A 1 81 ? 19.140 -1.025 -25.188 1.00 77.31 81 ARG A C 1
ATOM 571 O O . ARG A 1 81 ? 19.895 -0.110 -25.490 1.00 77.31 81 ARG A O 1
ATOM 578 N N . PHE A 1 82 ? 17.959 -0.812 -24.620 1.00 79.88 82 PHE A N 1
ATOM 579 C CA . PHE A 1 82 ? 17.440 0.499 -24.240 1.00 79.88 82 PHE A CA 1
ATOM 580 C C . PHE A 1 82 ? 17.583 0.769 -22.733 1.00 79.88 82 PHE A C 1
ATOM 582 O O . PHE A 1 82 ? 17.108 1.797 -22.250 1.00 79.88 82 PHE A O 1
ATOM 589 N N . SER A 1 83 ? 18.215 -0.124 -21.957 1.00 80.75 83 SER A N 1
ATOM 590 C CA . SER A 1 83 ? 18.479 0.154 -20.544 1.00 80.75 83 SER A CA 1
ATOM 591 C C . SER A 1 83 ? 19.656 1.111 -20.389 1.00 80.75 83 SER A C 1
ATOM 593 O O . SER A 1 83 ? 20.641 1.044 -21.123 1.00 80.75 83 SER A O 1
ATOM 595 N N . PHE A 1 84 ? 19.588 1.960 -19.363 1.00 80.19 84 PHE A N 1
ATOM 596 C CA . PHE A 1 84 ? 20.673 2.882 -19.021 1.00 80.19 84 PHE A CA 1
ATOM 597 C C . PHE A 1 84 ? 22.012 2.155 -18.835 1.00 80.19 84 PHE A C 1
ATOM 599 O O . PHE A 1 84 ? 23.033 2.595 -19.346 1.00 80.19 84 PHE A O 1
ATOM 606 N N . SER A 1 85 ? 21.994 1.002 -18.162 1.00 80.81 85 SER A N 1
ATOM 607 C CA . SER A 1 85 ? 23.187 0.183 -17.935 1.00 80.81 85 SER A CA 1
ATOM 608 C C . SER A 1 85 ? 23.839 -0.324 -19.220 1.00 80.81 85 SER A C 1
ATOM 610 O O . SER A 1 85 ? 25.055 -0.447 -19.256 1.00 80.81 85 SER A O 1
ATOM 612 N N . TYR A 1 86 ? 23.055 -0.619 -20.259 1.00 81.62 86 TYR A N 1
ATOM 613 C CA . TYR A 1 86 ? 23.579 -1.067 -21.544 1.00 81.62 86 TYR A CA 1
ATOM 614 C C . TYR A 1 86 ? 24.125 0.115 -22.347 1.00 81.62 86 TYR A C 1
ATOM 616 O O . TYR A 1 86 ? 25.269 0.091 -22.784 1.00 81.62 86 TYR A O 1
ATOM 624 N N . LEU A 1 87 ? 23.349 1.196 -22.453 1.00 83.31 87 LEU A N 1
ATOM 625 C CA . LEU A 1 87 ? 23.755 2.405 -23.176 1.00 83.31 87 LEU A CA 1
ATOM 626 C C . LEU A 1 87 ? 24.991 3.086 -22.570 1.00 83.31 87 LEU A C 1
ATOM 628 O O . LEU A 1 87 ? 25.738 3.737 -23.288 1.00 83.31 87 LEU A O 1
ATOM 632 N N . ALA A 1 88 ? 25.225 2.931 -21.265 1.00 85.38 88 ALA A N 1
ATOM 633 C CA . ALA A 1 88 ? 26.391 3.494 -20.589 1.00 85.38 88 ALA A CA 1
ATOM 634 C C . ALA A 1 88 ? 27.716 2.795 -20.946 1.00 85.38 88 ALA A C 1
ATOM 636 O O . ALA A 1 88 ? 28.776 3.389 -20.765 1.00 85.38 88 ALA A O 1
ATOM 637 N N . VAL A 1 89 ? 27.673 1.541 -21.414 1.00 85.50 89 VAL A N 1
ATOM 638 C CA . VAL A 1 89 ? 28.873 0.722 -21.684 1.00 85.50 89 VAL A CA 1
ATOM 639 C C . VAL A 1 89 ? 29.020 0.319 -23.152 1.00 85.50 89 VAL A C 1
ATOM 641 O O . VAL A 1 89 ? 30.052 -0.229 -23.528 1.00 85.50 89 VAL A O 1
ATOM 644 N N . THR A 1 90 ? 28.004 0.569 -23.980 1.00 83.62 90 THR A N 1
ATOM 645 C CA . THR A 1 90 ? 27.970 0.201 -25.401 1.00 83.62 90 THR A CA 1
ATOM 646 C C . THR A 1 90 ? 28.187 1.431 -26.285 1.00 83.62 90 THR A C 1
ATOM 648 O O . THR A 1 90 ? 27.598 2.485 -26.056 1.00 83.62 90 THR A O 1
ATOM 651 N N . SER A 1 91 ? 29.034 1.299 -27.311 1.00 84.06 91 SER A N 1
ATOM 652 C CA . SER A 1 91 ? 29.311 2.385 -28.263 1.00 84.06 91 SER A CA 1
ATOM 653 C C . SER A 1 91 ? 28.115 2.667 -29.184 1.00 84.06 91 SER A C 1
ATOM 655 O O . SER A 1 91 ? 27.331 1.769 -29.488 1.00 84.06 91 SER A O 1
ATOM 657 N N . LEU A 1 92 ? 27.973 3.909 -29.663 1.00 79.25 92 LEU A N 1
ATOM 658 C CA . LEU A 1 92 ? 26.846 4.302 -30.522 1.00 79.25 92 LEU A CA 1
ATOM 659 C C . LEU A 1 92 ? 26.784 3.479 -31.822 1.00 79.25 92 LEU A C 1
ATOM 661 O O . LEU A 1 92 ? 25.697 3.071 -32.230 1.00 79.25 92 LEU A O 1
ATOM 665 N N . ASP A 1 93 ? 27.936 3.181 -32.427 1.00 80.94 93 ASP A N 1
ATOM 666 C CA . ASP A 1 93 ? 28.015 2.370 -33.648 1.00 80.94 93 ASP A CA 1
ATOM 667 C C . ASP A 1 93 ? 27.532 0.938 -33.411 1.00 80.94 93 ASP A C 1
ATOM 669 O O . ASP A 1 93 ? 26.791 0.391 -34.227 1.00 80.94 93 ASP A O 1
ATOM 673 N N . GLU A 1 94 ? 27.872 0.348 -32.264 1.00 78.19 94 GLU A N 1
ATOM 674 C CA . GLU A 1 94 ? 27.406 -0.984 -31.873 1.00 78.19 94 GLU A CA 1
ATOM 675 C C . GLU A 1 94 ? 25.886 -0.996 -31.632 1.00 78.19 94 GLU A C 1
ATOM 677 O O . GLU A 1 94 ? 25.208 -1.942 -32.023 1.00 78.19 94 GLU A O 1
ATOM 682 N N . VAL A 1 95 ? 25.305 0.082 -31.090 1.00 74.44 95 VAL A N 1
ATOM 683 C CA . VAL A 1 95 ? 23.842 0.205 -30.928 1.00 74.44 95 VAL A CA 1
ATOM 684 C C . VAL A 1 95 ? 23.121 0.309 -32.278 1.00 74.44 95 VAL A C 1
ATOM 686 O O . VAL A 1 95 ? 22.068 -0.309 -32.458 1.00 74.44 95 VAL A O 1
ATOM 689 N N . VAL A 1 96 ? 23.662 1.088 -33.220 1.00 75.31 96 VAL A N 1
ATOM 690 C CA . VAL A 1 96 ? 23.023 1.375 -34.518 1.00 75.31 96 VAL A CA 1
ATOM 691 C C . VAL A 1 96 ? 23.156 0.207 -35.498 1.00 75.31 96 VAL A C 1
ATOM 693 O O . VAL A 1 96 ? 22.235 -0.045 -36.273 1.00 75.31 96 VAL A O 1
ATOM 696 N N . THR A 1 97 ? 24.267 -0.532 -35.458 1.00 77.31 97 THR A N 1
ATOM 697 C CA . THR A 1 97 ? 24.542 -1.624 -36.410 1.00 77.31 97 THR A CA 1
ATOM 698 C C . THR A 1 97 ? 24.078 -3.008 -35.951 1.00 77.31 97 THR A C 1
ATOM 700 O O . THR A 1 97 ? 23.937 -3.903 -36.782 1.00 77.31 97 THR A O 1
ATOM 703 N N . ALA A 1 98 ? 23.783 -3.206 -34.662 1.00 69.38 98 ALA A N 1
ATOM 704 C CA . ALA A 1 98 ? 23.501 -4.533 -34.106 1.00 69.38 98 ALA A CA 1
ATOM 705 C C . ALA A 1 98 ? 22.147 -5.164 -34.495 1.00 69.38 98 ALA A C 1
ATOM 707 O O . ALA A 1 98 ? 21.908 -6.320 -34.141 1.00 69.38 98 ALA A O 1
ATOM 708 N N . ALA A 1 99 ? 21.221 -4.453 -35.149 1.00 74.44 99 ALA A N 1
ATOM 709 C CA . ALA A 1 99 ? 19.931 -5.032 -35.544 1.00 74.44 99 ALA A CA 1
ATOM 710 C C . ALA A 1 99 ? 19.242 -4.286 -36.690 1.00 74.44 99 ALA A C 1
ATOM 712 O O . ALA A 1 99 ? 19.514 -3.117 -36.956 1.00 74.44 99 ALA A O 1
ATOM 713 N N . THR A 1 100 ? 18.281 -4.955 -37.335 1.00 84.44 100 THR A N 1
ATOM 714 C CA . THR A 1 100 ? 17.457 -4.320 -38.366 1.00 84.44 100 THR A CA 1
ATOM 715 C C . THR A 1 100 ? 16.461 -3.324 -37.748 1.00 84.44 100 THR A C 1
ATOM 717 O O . THR A 1 100 ? 16.031 -3.498 -36.602 1.0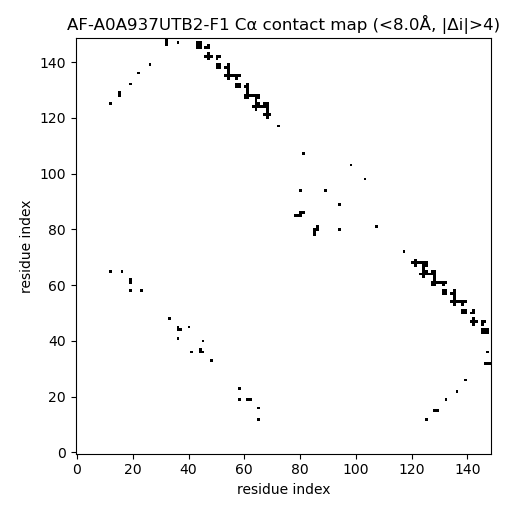0 84.44 100 THR A O 1
ATOM 720 N N . PRO A 1 101 ? 15.995 -2.305 -38.499 1.00 84.12 101 PRO A N 1
ATOM 721 C CA . PRO A 1 101 ? 14.999 -1.350 -38.002 1.00 84.12 101 PRO A CA 1
ATOM 722 C C . PRO A 1 101 ? 13.698 -1.995 -37.494 1.00 84.12 101 PRO A C 1
ATOM 724 O O . PRO A 1 101 ? 13.049 -1.470 -36.585 1.00 84.12 101 PRO A O 1
ATOM 727 N N . ASN A 1 102 ? 13.302 -3.137 -38.066 1.00 86.31 102 ASN A N 1
ATOM 728 C CA . ASN A 1 102 ? 12.105 -3.863 -37.644 1.00 86.31 102 ASN A CA 1
ATOM 729 C C . ASN A 1 102 ? 12.305 -4.575 -36.299 1.00 86.31 102 ASN A C 1
ATOM 731 O O . ASN A 1 102 ? 11.389 -4.558 -35.472 1.00 86.31 102 ASN A O 1
ATOM 735 N N . ASP A 1 103 ? 13.492 -5.131 -36.051 1.00 83.69 103 ASP A N 1
ATOM 736 C CA . ASP A 1 103 ? 13.828 -5.779 -34.778 1.00 83.69 103 ASP A CA 1
ATOM 737 C C . ASP A 1 103 ? 13.869 -4.758 -33.638 1.00 83.69 103 ASP A C 1
ATOM 739 O O . ASP A 1 103 ? 13.266 -4.974 -32.587 1.00 83.69 103 ASP A O 1
ATOM 743 N N . ILE A 1 104 ? 14.476 -3.592 -33.887 1.00 83.62 104 ILE A N 1
ATOM 744 C CA . ILE A 1 104 ? 14.526 -2.467 -32.940 1.00 83.62 104 ILE A CA 1
ATOM 745 C C . ILE A 1 104 ? 13.109 -2.017 -32.566 1.00 83.62 104 ILE A C 1
ATOM 747 O O . ILE A 1 104 ? 12.801 -1.830 -31.388 1.00 83.62 104 ILE A O 1
ATOM 751 N N . ARG A 1 105 ? 12.214 -1.875 -33.555 1.00 86.06 105 ARG A N 1
ATOM 752 C CA . ARG A 1 105 ? 10.821 -1.470 -33.314 1.00 86.06 105 ARG A CA 1
ATOM 753 C C . ARG A 1 105 ? 10.063 -2.510 -32.490 1.00 86.06 105 ARG A C 1
ATOM 755 O O . ARG A 1 105 ? 9.319 -2.137 -31.585 1.00 86.06 105 ARG A O 1
ATOM 762 N N . ARG A 1 106 ? 10.227 -3.800 -32.798 1.00 86.38 106 ARG A N 1
ATOM 763 C CA . ARG A 1 106 ? 9.591 -4.890 -32.045 1.00 86.38 106 ARG A CA 1
ATOM 764 C C . ARG A 1 1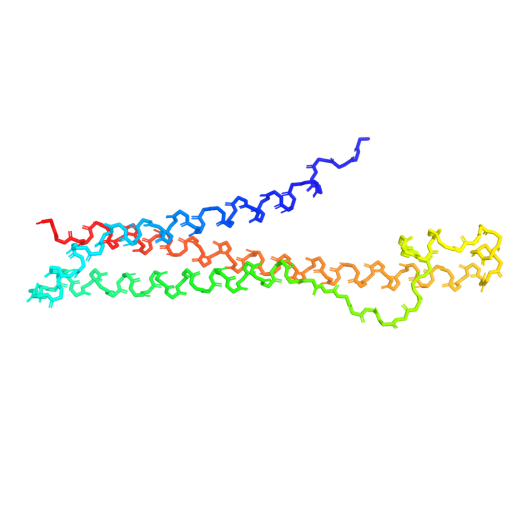06 ? 10.083 -4.919 -30.598 1.00 86.38 106 ARG A C 1
ATOM 766 O O . ARG A 1 106 ? 9.254 -4.996 -29.696 1.00 86.38 106 ARG A O 1
ATOM 773 N N . GLU A 1 107 ? 11.391 -4.810 -30.380 1.00 83.75 107 GLU A N 1
ATOM 774 C CA . GLU A 1 107 ? 11.980 -4.794 -29.037 1.00 83.75 107 GLU A CA 1
ATOM 775 C C . GLU A 1 107 ? 11.514 -3.573 -28.229 1.00 83.75 107 GLU A C 1
ATOM 777 O O . GLU A 1 107 ? 11.132 -3.713 -27.068 1.00 83.75 107 GLU A O 1
ATOM 782 N N . ALA A 1 108 ? 11.437 -2.392 -28.850 1.00 85.69 108 ALA A N 1
ATOM 783 C CA . ALA A 1 108 ? 10.918 -1.190 -28.199 1.00 85.69 108 ALA A CA 1
ATOM 784 C C . ALA A 1 108 ? 9.455 -1.354 -27.742 1.00 85.69 108 ALA A C 1
ATOM 786 O O . ALA A 1 108 ? 9.107 -0.984 -26.618 1.00 85.69 108 ALA A O 1
ATOM 787 N N . TRP A 1 109 ? 8.591 -1.945 -28.577 1.00 89.50 109 TRP A N 1
ATOM 788 C CA . TRP A 1 109 ? 7.195 -2.205 -28.206 1.00 89.50 109 TRP A CA 1
ATOM 789 C C . TRP A 1 109 ? 7.052 -3.258 -27.108 1.00 89.50 109 TRP A C 1
ATOM 791 O O . TRP A 1 109 ? 6.193 -3.110 -26.236 1.00 89.50 109 TRP A O 1
ATOM 801 N N . ASP A 1 110 ? 7.888 -4.295 -27.113 1.00 87.25 110 ASP A N 1
ATOM 802 C CA . ASP A 1 110 ? 7.877 -5.317 -26.064 1.00 87.25 110 ASP A CA 1
ATOM 803 C C . ASP A 1 110 ? 8.284 -4.734 -24.702 1.00 87.25 110 ASP A C 1
ATOM 805 O O . ASP A 1 110 ? 7.657 -4.993 -23.667 1.00 87.25 110 ASP A O 1
ATOM 809 N N . GLN A 1 111 ? 9.260 -3.827 -24.703 1.00 85.00 111 GLN A N 1
ATOM 810 C CA . GLN A 1 111 ? 9.648 -3.094 -23.504 1.00 85.00 111 GLN A CA 1
ATOM 811 C C . GLN A 1 111 ? 8.579 -2.114 -23.043 1.00 85.00 111 GLN A C 1
ATOM 813 O O . GLN A 1 111 ? 8.269 -2.076 -21.852 1.00 85.00 111 GLN A O 1
ATOM 818 N N . ALA A 1 112 ? 7.959 -1.371 -23.961 1.00 87.56 112 ALA A N 1
ATOM 819 C CA . ALA A 1 112 ? 6.839 -0.496 -23.632 1.00 87.56 112 ALA A CA 1
ATOM 820 C C . ALA A 1 112 ? 5.688 -1.287 -22.987 1.00 87.56 112 ALA A C 1
ATOM 822 O O . ALA A 1 112 ? 5.144 -0.872 -21.961 1.00 87.56 112 ALA A O 1
ATOM 823 N N . LYS A 1 113 ? 5.363 -2.471 -23.523 1.00 88.56 113 LYS A N 1
ATOM 824 C CA . LYS A 1 113 ? 4.358 -3.381 -22.957 1.00 88.56 113 LYS A CA 1
ATOM 825 C C . LYS A 1 113 ? 4.760 -3.887 -21.570 1.00 88.56 113 LYS A C 1
ATOM 827 O O . LYS A 1 113 ? 3.930 -3.904 -20.660 1.00 88.56 113 LYS A O 1
ATOM 832 N N . THR A 1 114 ? 6.026 -4.254 -21.385 1.00 86.62 114 THR A N 1
ATOM 833 C CA . THR A 1 114 ? 6.568 -4.694 -20.092 1.00 86.62 114 THR A CA 1
ATOM 834 C C . THR A 1 114 ? 6.481 -3.584 -19.041 1.00 86.62 114 THR A C 1
ATOM 836 O O . THR A 1 114 ? 5.972 -3.810 -17.940 1.00 86.62 114 THR A O 1
ATOM 839 N N . LEU A 1 115 ? 6.901 -2.363 -19.384 1.00 85.81 115 LEU A N 1
ATOM 840 C CA . LEU A 1 115 ? 6.817 -1.189 -18.512 1.00 85.81 115 LEU A CA 1
ATOM 841 C C . LEU A 1 115 ? 5.366 -0.842 -18.164 1.00 85.81 115 LEU A C 1
ATOM 843 O O . LEU A 1 115 ? 5.066 -0.583 -16.998 1.00 85.81 115 LEU A O 1
ATOM 847 N N . ALA A 1 116 ? 4.452 -0.904 -19.136 1.00 88.19 116 ALA A N 1
ATOM 848 C CA . ALA A 1 116 ? 3.026 -0.701 -18.899 1.00 88.19 116 ALA A CA 1
ATOM 849 C C . ALA A 1 116 ? 2.454 -1.749 -17.927 1.00 88.19 116 ALA A C 1
ATOM 851 O O . ALA A 1 116 ? 1.702 -1.405 -17.013 1.00 88.19 116 ALA A O 1
ATOM 852 N N . GLY A 1 117 ? 2.856 -3.017 -18.066 1.00 88.56 117 GLY A N 1
ATOM 853 C CA . GLY A 1 117 ? 2.481 -4.088 -17.140 1.00 88.56 117 GLY A CA 1
ATOM 854 C C . GLY A 1 117 ? 2.979 -3.841 -15.712 1.00 88.56 117 GLY A C 1
ATOM 855 O O . GLY A 1 117 ? 2.217 -3.986 -14.752 1.00 88.56 117 GLY A O 1
ATOM 856 N N . ILE A 1 118 ? 4.231 -3.399 -15.560 1.00 87.88 118 ILE A N 1
ATOM 857 C CA . ILE A 1 118 ? 4.802 -3.023 -14.258 1.00 87.88 118 ILE A CA 1
ATOM 858 C C . ILE A 1 118 ? 4.034 -1.843 -13.655 1.00 87.88 118 ILE A C 1
ATOM 860 O O . ILE A 1 118 ? 3.649 -1.903 -12.486 1.00 87.88 118 ILE A O 1
ATOM 864 N N . ALA A 1 119 ? 3.780 -0.791 -14.436 1.00 87.81 119 ALA A N 1
ATOM 865 C CA . ALA A 1 119 ? 3.052 0.391 -13.984 1.00 87.81 119 ALA A CA 1
ATOM 866 C C . ALA A 1 119 ? 1.635 0.040 -13.506 1.00 87.81 119 ALA A C 1
ATOM 868 O O . ALA A 1 119 ? 1.219 0.469 -12.428 1.00 87.81 119 ALA A O 1
ATOM 869 N N . LEU A 1 120 ? 0.920 -0.814 -14.245 1.00 89.06 120 LEU A N 1
ATOM 870 C CA . LEU A 1 120 ? -0.402 -1.299 -13.853 1.00 89.06 120 LEU A CA 1
ATOM 871 C C . LEU A 1 120 ? -0.356 -2.100 -12.543 1.00 89.06 120 LEU A C 1
ATOM 873 O O . LEU A 1 120 ? -1.210 -1.917 -11.674 1.00 89.06 120 LEU A O 1
ATOM 877 N N . ALA A 1 121 ? 0.642 -2.970 -12.371 1.00 88.19 121 ALA A N 1
ATOM 878 C CA . ALA A 1 121 ? 0.815 -3.732 -11.138 1.00 88.19 121 ALA A CA 1
ATOM 879 C C . ALA A 1 121 ? 1.094 -2.819 -9.930 1.00 88.19 121 ALA A C 1
ATOM 881 O O . ALA A 1 121 ? 0.494 -3.011 -8.870 1.00 88.19 121 ALA A O 1
ATOM 882 N N . LYS A 1 122 ? 1.947 -1.797 -10.096 1.00 89.00 122 LYS A N 1
ATOM 883 C CA . LYS A 1 122 ? 2.201 -0.782 -9.061 1.00 89.00 122 LYS A CA 1
ATOM 884 C C . LYS A 1 122 ? 0.926 -0.021 -8.697 1.00 89.00 122 LYS A C 1
ATOM 886 O O . LYS A 1 122 ? 0.611 0.117 -7.518 1.00 89.00 122 LYS A O 1
ATOM 891 N N . TYR A 1 123 ? 0.160 0.405 -9.701 1.00 89.19 123 TYR A N 1
ATOM 892 C CA . TYR A 1 123 ? -1.096 1.127 -9.505 1.00 89.19 123 TYR A CA 1
ATOM 893 C C . TYR A 1 123 ? -2.138 0.304 -8.733 1.00 89.19 123 TYR A C 1
ATOM 895 O O . TYR A 1 123 ? -2.790 0.822 -7.828 1.00 89.19 123 TYR A O 1
ATOM 903 N N . ARG A 1 124 ? -2.259 -0.997 -9.026 1.00 92.06 124 ARG A N 1
ATOM 904 C CA . ARG A 1 124 ? -3.143 -1.904 -8.274 1.00 92.06 124 ARG A CA 1
ATOM 905 C C . ARG A 1 124 ? -2.730 -2.027 -6.806 1.00 92.06 124 ARG A C 1
ATOM 907 O O . ARG A 1 124 ? -3.595 -1.957 -5.938 1.00 92.06 124 ARG A O 1
ATOM 914 N N . GLY A 1 125 ? -1.429 -2.161 -6.533 1.00 90.50 125 GLY A N 1
ATOM 915 C CA . GLY A 1 125 ? -0.898 -2.156 -5.165 1.00 90.50 125 GLY A CA 1
ATOM 916 C C . GLY A 1 125 ? -1.220 -0.853 -4.428 1.00 90.50 125 GLY A C 1
ATOM 917 O O . GLY A 1 125 ? -1.725 -0.883 -3.309 1.00 90.50 125 GLY A O 1
ATOM 918 N N . PHE A 1 126 ? -1.031 0.288 -5.096 1.00 91.31 126 PHE A N 1
ATOM 919 C CA . PHE A 1 126 ? -1.367 1.602 -4.548 1.00 91.31 126 PHE A CA 1
ATOM 920 C C . PHE A 1 126 ? -2.863 1.745 -4.229 1.00 91.31 126 PHE A C 1
ATOM 922 O O . PHE A 1 126 ? -3.215 2.197 -3.144 1.00 91.31 126 PHE A O 1
ATOM 929 N N . LEU A 1 127 ? -3.758 1.330 -5.133 1.00 93.50 127 LEU A N 1
ATOM 930 C CA . LEU A 1 127 ? -5.201 1.385 -4.878 1.00 93.50 127 LEU A CA 1
ATOM 931 C C . LEU A 1 127 ? -5.625 0.495 -3.708 1.00 93.50 127 LEU A C 1
ATOM 933 O O . LEU A 1 127 ? -6.503 0.886 -2.939 1.00 93.50 127 LEU A O 1
ATOM 937 N N . LEU A 1 128 ? -5.017 -0.685 -3.569 1.00 94.38 128 LEU A N 1
ATOM 938 C CA . LEU A 1 128 ? -5.244 -1.549 -2.414 1.00 94.38 128 LEU A CA 1
ATOM 939 C C . LEU A 1 128 ? -4.816 -0.842 -1.123 1.00 94.38 128 LEU A C 1
ATOM 941 O O . LEU A 1 128 ? -5.604 -0.775 -0.182 1.00 94.38 128 LEU A O 1
ATOM 945 N N . ALA A 1 129 ? -3.612 -0.260 -1.115 1.00 92.94 129 ALA A N 1
ATOM 946 C CA . ALA A 1 129 ? -3.084 0.485 0.022 1.00 92.94 129 ALA A CA 1
ATOM 947 C C . ALA A 1 129 ? -3.992 1.654 0.422 1.00 92.94 129 ALA A C 1
ATOM 949 O O . ALA A 1 129 ? -4.310 1.823 1.594 1.00 92.94 129 ALA A O 1
ATOM 950 N N . LEU A 1 130 ? -4.459 2.425 -0.562 1.00 93.75 130 LEU A N 1
ATOM 951 C CA . LEU A 1 130 ? -5.313 3.586 -0.339 1.00 93.75 130 LEU A CA 1
ATOM 952 C C . LEU A 1 130 ? -6.673 3.194 0.254 1.00 93.75 130 LEU A C 1
ATOM 954 O O . LEU A 1 130 ? -7.119 3.798 1.225 1.00 93.75 130 LEU A O 1
ATOM 958 N N . ARG A 1 131 ? -7.330 2.173 -0.311 1.00 96.81 131 ARG A N 1
ATOM 959 C CA . ARG A 1 131 ? -8.648 1.712 0.156 1.00 96.81 131 ARG A CA 1
ATOM 960 C C . 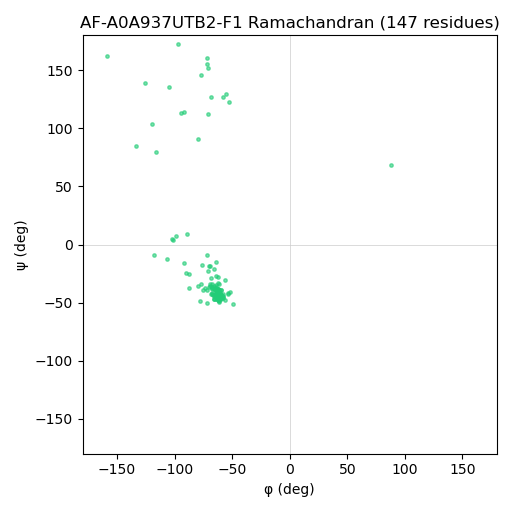ARG A 1 131 ? -8.574 1.118 1.558 1.00 96.81 131 ARG A C 1
ATOM 962 O O . ARG A 1 131 ? -9.389 1.462 2.408 1.00 96.81 131 ARG A O 1
ATOM 969 N N . ALA A 1 132 ? -7.591 0.255 1.799 1.00 95.50 132 ALA A N 1
ATOM 970 C CA . ALA A 1 132 ? -7.396 -0.364 3.103 1.00 95.50 132 ALA A CA 1
ATOM 971 C C . ALA A 1 132 ? -6.959 0.665 4.158 1.00 95.50 132 ALA A C 1
ATOM 973 O O . ALA A 1 132 ? -7.458 0.635 5.277 1.00 95.50 132 ALA A O 1
ATOM 974 N N . GLY A 1 133 ? -6.116 1.634 3.784 1.00 93.75 133 GLY A N 1
ATOM 975 C CA . GLY A 1 133 ? -5.731 2.750 4.646 1.00 93.75 133 GLY A CA 1
ATOM 976 C C . GLY A 1 133 ? -6.913 3.638 5.035 1.00 93.75 133 GLY A C 1
ATOM 977 O O . GLY A 1 133 ? -7.065 3.974 6.206 1.00 93.75 133 GLY A O 1
ATOM 978 N N . ALA A 1 134 ? -7.795 3.962 4.085 1.00 95.38 134 ALA A N 1
ATOM 979 C CA . ALA A 1 134 ? -9.022 4.706 4.371 1.00 95.38 134 ALA A CA 1
ATOM 980 C C . ALA A 1 134 ? -9.962 3.929 5.310 1.00 95.38 134 ALA A C 1
ATOM 982 O O . ALA A 1 134 ? -10.504 4.505 6.251 1.00 95.38 134 ALA A O 1
ATOM 983 N N . ALA A 1 135 ? -10.116 2.618 5.098 1.00 96.31 135 ALA A N 1
ATOM 984 C CA . ALA A 1 135 ? -10.886 1.763 5.998 1.00 96.31 135 ALA A CA 1
ATOM 985 C C . ALA A 1 135 ? -10.276 1.725 7.410 1.00 96.31 135 ALA A C 1
ATOM 987 O O . ALA A 1 135 ? -11.002 1.891 8.387 1.00 96.31 135 ALA A O 1
ATOM 988 N N . ALA A 1 136 ? -8.951 1.581 7.524 1.00 94.44 136 ALA A N 1
ATOM 989 C CA . ALA A 1 136 ? -8.243 1.614 8.802 1.00 94.44 136 ALA A CA 1
ATOM 990 C C . ALA A 1 136 ? -8.458 2.946 9.534 1.00 94.44 136 ALA A C 1
ATOM 992 O O . ALA A 1 136 ? -8.781 2.945 10.717 1.00 94.44 136 ALA A O 1
ATOM 993 N N . ALA A 1 137 ? -8.356 4.076 8.827 1.00 93.81 137 ALA A N 1
ATOM 994 C CA . ALA A 1 137 ? -8.590 5.398 9.402 1.00 93.81 137 ALA A CA 1
ATOM 995 C C . ALA A 1 137 ? -10.011 5.542 9.972 1.00 93.81 137 ALA A C 1
ATOM 997 O O . ALA A 1 137 ? -10.177 6.020 11.092 1.00 93.81 137 ALA A O 1
ATOM 998 N N . LEU A 1 138 ? -11.032 5.086 9.238 1.00 95.56 138 LEU A N 1
ATOM 999 C CA . LEU A 1 138 ? -12.420 5.104 9.712 1.00 95.56 138 LEU A CA 1
ATOM 1000 C C . LEU A 1 138 ? -12.615 4.201 10.935 1.00 95.56 138 LEU A C 1
ATOM 1002 O O . LEU A 1 138 ? -13.241 4.613 11.908 1.00 95.56 138 LEU A O 1
ATOM 1006 N N . LEU A 1 139 ? -12.053 2.991 10.911 1.00 94.62 139 LEU A N 1
ATOM 1007 C CA . LEU A 1 139 ? -12.142 2.045 12.023 1.00 94.62 139 LEU A CA 1
ATOM 1008 C C . LEU A 1 139 ? -11.453 2.585 13.280 1.00 94.62 139 LEU A C 1
ATOM 1010 O O . LEU A 1 139 ? -12.021 2.494 14.365 1.00 94.62 139 LEU A O 1
ATOM 1014 N N . PHE A 1 140 ? -10.284 3.216 13.141 1.00 92.12 140 PHE A N 1
ATOM 1015 C CA . PHE A 1 140 ? -9.596 3.854 14.263 1.00 92.12 140 PHE A CA 1
ATOM 1016 C C . PHE A 1 140 ? -10.318 5.101 14.779 1.00 92.12 140 PHE A C 1
ATOM 1018 O O . PHE A 1 140 ? -10.330 5.342 15.988 1.00 92.12 140 PHE A O 1
ATOM 1025 N N . ALA A 1 141 ? -10.977 5.866 13.906 1.00 91.88 141 ALA A N 1
ATOM 1026 C CA . ALA A 1 141 ? -11.824 6.976 14.330 1.00 91.88 141 ALA A CA 1
ATOM 1027 C C . ALA A 1 141 ? -13.012 6.479 15.170 1.00 91.88 141 ALA A C 1
ATOM 1029 O O . ALA A 1 141 ? -13.251 7.000 16.258 1.00 91.88 141 ALA A O 1
ATOM 1030 N N . VAL A 1 142 ? -13.707 5.429 14.715 1.00 92.50 142 VAL A N 1
ATOM 1031 C CA . VAL A 1 142 ? -14.803 4.809 15.478 1.00 92.50 142 VAL A CA 1
ATOM 1032 C C . VAL A 1 142 ? -14.284 4.239 16.794 1.00 92.50 142 VAL A C 1
ATOM 1034 O O . VAL A 1 142 ? -14.855 4.551 17.832 1.00 92.50 142 VAL A O 1
ATOM 1037 N N . PHE A 1 143 ? -13.172 3.498 16.777 1.00 89.81 143 PHE A N 1
ATOM 1038 C CA . PHE A 1 143 ? -12.491 3.004 17.979 1.00 89.81 143 PHE A CA 1
ATOM 1039 C C . PHE A 1 143 ? -12.268 4.119 19.005 1.00 89.81 143 PHE A C 1
ATOM 1041 O O . PHE A 1 143 ? -12.689 3.981 20.151 1.00 89.81 143 PHE A O 1
ATOM 1048 N N . THR A 1 144 ? -11.697 5.247 18.575 1.00 87.38 144 THR A N 1
ATOM 1049 C CA . THR A 1 144 ? -11.393 6.390 19.449 1.00 87.38 144 THR A CA 1
ATOM 1050 C C . THR A 1 144 ? -12.655 6.986 20.073 1.00 87.38 144 THR A C 1
ATOM 1052 O O . THR A 1 144 ? -12.648 7.346 21.244 1.00 87.38 144 THR A O 1
ATOM 1055 N N . ILE A 1 145 ? -13.758 7.057 19.322 1.00 88.44 145 ILE A N 1
ATOM 1056 C CA . ILE A 1 145 ? -15.052 7.544 19.832 1.00 88.44 145 ILE A CA 1
ATOM 1057 C C . ILE A 1 145 ? -15.683 6.525 20.793 1.00 88.44 145 ILE A C 1
ATOM 1059 O O . ILE A 1 145 ? -16.295 6.883 21.801 1.00 88.44 145 ILE A O 1
ATOM 1063 N N . THR A 1 146 ? -15.564 5.236 20.480 1.00 86.38 146 THR A N 1
ATOM 1064 C CA . THR A 1 146 ? -16.133 4.160 21.296 1.00 86.38 146 THR A CA 1
ATOM 1065 C C . THR A 1 146 ? -15.336 3.888 22.557 1.00 86.38 146 THR A C 1
ATOM 1067 O O . THR A 1 146 ? -15.900 3.302 23.474 1.00 86.38 146 THR A O 1
ATOM 1070 N N . LEU A 1 147 ? -14.082 4.329 22.643 1.00 82.75 147 LEU A N 1
ATOM 1071 C CA . LEU A 1 147 ? -13.263 4.118 23.823 1.00 82.75 147 LEU A CA 1
ATOM 1072 C C . LEU A 1 147 ? -13.940 4.728 25.063 1.00 82.75 147 LEU A C 1
ATOM 1074 O O . LEU A 1 147 ? -14.350 5.892 25.018 1.00 82.75 147 LEU A O 1
ATOM 1078 N N . PRO A 1 148 ? -14.130 3.954 26.143 1.00 70.56 148 PRO A N 1
ATOM 1079 C CA . PRO A 1 148 ? -14.581 4.518 27.403 1.00 70.56 148 PRO A CA 1
ATOM 1080 C C . PRO A 1 148 ? -13.464 5.400 27.980 1.00 70.56 148 PRO A C 1
ATOM 1082 O O . PRO A 1 148 ? -12.318 4.966 28.073 1.00 70.56 148 PRO A O 1
ATOM 1085 N N . SER A 1 149 ? -13.816 6.648 28.291 1.00 65.62 149 SER A N 1
ATOM 1086 C CA . SER A 1 149 ? -12.969 7.642 28.964 1.00 65.62 149 SER A CA 1
ATOM 1087 C C . SER A 1 149 ? -12.877 7.391 30.459 1.00 65.62 149 SER A C 1
ATOM 1089 O O . SER A 1 149 ? -13.965 7.131 31.027 1.00 65.62 149 SER A O 1
#

Sequence (149 aa):
MVSSRIDNADGKVGILGAALAILGGTVVTKHGEVEAVFRDPGVRGIAALVFAAAGMVALCVAGVGLYSALKPRTPYHGRNRFSFSYLAVTSLDEVVTAATPNDIRREAWDQAKTLAGIALAKYRGFLLALRAGAAAALLFAVFTITLPS

pLDDT: mean 83.51, std 11.14, range [41.19, 96.81]

Secondary structure (DSSP, 8-state):
---SSSTHHHHHHHHHHHHHHHHHHHHHHTHHHHHHHHHS--HHHHHHHHHHHHHHHHHHHHHHHHHHHHS------S--TTSHHHHTTS-HHHHHHSS-HHHHHHHHHHHHHHHHHHHHHHHHHHHHHHHHHHHHHHHHHHHHHHS--

Radius of gyration: 23.89 Å; Cα contacts (8 Å, |Δi|>4): 103; chains: 1; bounding box: 50×32×71 Å

InterPro domains:
  IPR043760 Pycsar effector protein domain [PF18967] (4-145)

Solvent-accessible surface area (backbone atoms only — not comparable to full-atom values): 8192 Å² total; per-residue (Å²): 144,81,75,79,75,64,76,46,52,66,52,52,52,50,52,51,51,52,52,54,50,51,55,55,50,60,57,62,75,41,48,66,61,53,52,50,32,74,75,58,69,43,73,54,32,51,52,17,52,52,29,42,52,52,14,51,52,25,41,50,51,12,50,55,14,43,48,50,35,66,54,87,81,76,90,72,91,66,92,50,82,87,37,68,78,41,54,74,76,50,55,70,68,59,68,65,67,73,55,56,76,67,56,53,52,53,52,50,51,53,48,52,50,50,51,50,52,52,52,51,50,24,50,53,16,41,53,43,15,52,53,25,38,52,50,14,52,52,26,44,51,50,18,63,69,39,45,79,130

Nearest PDB structures (foldseek):
  1qu7-assembly1_B  TM=3.014E-01  e=4.180E+00  Escherichia coli

=== Feature glossary ===
Reading guide. The protein is described through the following features:

Foldseek 3Di. A 3Di character summarizes, for each residue, the relative orientation of the Cα frame of its nearest spatial neighbor. Because it encodes fold topology rather than chemistry, 3Di alignments detect remote structural similarity that sequence alignment misses.

Contact-map, Ramachandran, and PAE plots. Plot images: a contact map (which residues are close in 3D, as an N×N binary image), a Ramachandran scatter (backbone torsion angles, revealing secondary-structure composition at a glance), and — for AlphaFold structures — a PAE heatmap (pairwise prediction confidence).

Radius of gyration, Cα contacts, bounding box. Radius of gyration (Rg) is the root-mean-square distance of Cα atoms from their centroid — a single number for overall size and compactness. A globular domain of N residues has Rg ≈ 2.2·N^0.38 Å; an extended or disordered chain has a much larger Rg. The Cα contact count is the number of residue pairs whose Cα atoms are within 8 Å and are more than four positions apart in sequence — a standard proxy for tertiary packing density. The bounding box is the smallest axis-aligned box enclosing all Cα atoms.

Secondary structure (8-state, DSSP). Eight-state secondary structure (DSSP): H is the canonical α-helix, G the tighter 3₁₀-helix, I the wider π-helix; E/B are β-structure, T and S are turns and bends, and '-' is everything else. DSSP derives these from the pattern of main-chain N–H···O=C hydrogen bonds, not from the sequence.

B-factor. B-factor (Debye–Waller factor) reflects atomic displacement in the crystal lattice. It is an experimental observable (units Å²), not a prediction; low values mean the atom is pinned down, high values mean it moves or is heterogeneous across the crystal.

pLDDT. pLDDT is the predicted lDDT-Cα score: AlphaFold's confidence that the local environment of each residue (all inter-atomic distances within 15 Å) is correctly placed. It is a per-residue number between 0 and 100, with higher meaning more reliable.

Nearest PDB structures. Nearest PDB neighbors are the top structural matches found by Foldseek when searching this structure against the entire Protein Data Bank. Each hit reports a TM-score (0 to 1; >0.5 almost always implies the same fold) and an E-value. These are *structural* homologs — they may share no detectable sequence similarity.

Solvent-accessible surface area. Accessible surface area quantifies burial. A residue with SASA near zero is packed into the hydrophobic core; one with SASA >100 Å² sits on the surface. Computed here via the Shrake–Rupley numerical algorithm with a 1.4 Å probe.

Rendered structure images. Structure images are PyMOL renders from six orthogonal camera directions. Cartoon representation draws helices as coils and strands as arrows; sticks shows the backbone as bonds; surface shows the solvent-excluded envelope. Rainbow coloring maps sequence position to hue (blue→red, N→C); chain coloring assigns a distinct color per polypeptide.

Backbone torsions (φ/ψ). φ (phi) and ψ (psi) are the two rotatable backbone dihedrals per residue: φ is the C(i-1)–N–Cα–C torsion, ψ is the N–Cα–C–N(i+1) torsion, both in degrees on (−180°, 180°]. α-helical residues cluster near (−60°, −45°); β-strand residues near (−120°, +130°). A Ramachandran plot is simply a scatter of (φ, ψ) for every residue.

Predicted aligned error. Predicted Aligned Error (PAE) is an AlphaFold confidence matrix: entry (i, j) is the expected error in the position of residue j, in ångströms, when the prediction is superimposed on the true structure at residue i. Low PAE within a block of residues means that block is internally rigid and well-predicted; high PAE between two blocks means their relative placement is uncertain even if each block individually is confident.

mmCIF coordinates. Structure coordinates are given as an mmCIF _atom_site loop: one row per atom with element, residue name, chain id, sequence number, and x/y/z position in Å. Only the four main-chain atoms per residue are included here; side chains are omitted to keep the record compact.

InterPro / GO / CATH / organism. Database cross-references. InterPro integrates a dozen domain/family signature databases into 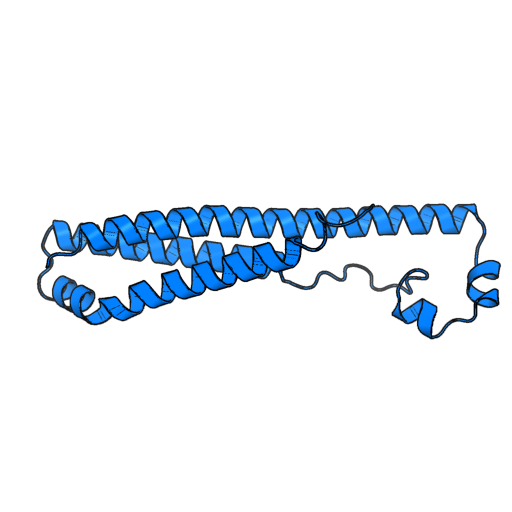unified entries with residue-range hits. GO terms attach function/process/location labels with evidence codes. CATH codes position the fold in a four-level structural taxonomy. Organism is the NCBI-taxonomy species name.

Secondary structure (3-state, P-SEA). SS3 is a coarse helix/strand/coil call (letters a/b/c) made by the P-SEA algorithm from inter-Cα distances and dihedrals. It is less detailed than DSSP but needs only Cα positions.

Sequence. Sequence gives the chain of amino acids in standard one-letter code (A=alanine, C=cysteine, …, Y=tyrosine), read N→C. It is the only feature that is directly encoded by the gene; all structural features are derived from the folded form of this sequence.